Protein AF-A0A821R7D9-F1 (afdb_monomer_lite)

Foldseek 3Di:
DDDDDDDDDDDDDDDDDDDDDDDPDDDPPPPPPPVPVDPQDLVLPDLCQQVFWAPRVLVSCCVQLRNLLSVLCVVVVVTGLVSLLPDPDSCPCVQDPDPVCPVSLVVAWDQDPVRDTHGDVSSVVRSVSVNVSSVVSVVD

pLDDT: mean 79.07, std 24.22, range [32.72, 98.19]

Secondary structure (DSSP, 8-state):
-----------------------------------------GGGS-TTGGG--THHHHHHHHHHT-HHHHHHHHHTT--SHHHHHT-S-TTGGGGS--GGGHHHHHHHEEE-TTS-EEE-HHHHHHHHHHHHHHHHHH--

Radius of gyration: 28.06 Å; chains: 1; bounding box: 86×24×51 Å

Sequence (140 aa):
RGEYIQSFPSLISITRNSFTSASPLLSPQLDIMTTFKRHTNTSLLPDDIFSYTDTQFYDIVKRIVGESAAELLEIQSIRSPDSLLQIPDVFAILNIKCAALNSLKEKICLKSDDDLYIVKPGIKSLMNYFCELIIKKQDE

Structure (mmCIF, N/CA/C/O backbone):
data_AF-A0A821R7D9-F1
#
_entry.id   AF-A0A821R7D9-F1
#
loop_
_atom_site.group_PDB
_atom_site.id
_atom_site.type_symbol
_atom_site.label_atom_id
_atom_site.label_alt_id
_atom_site.label_comp_id
_atom_site.label_asym_id
_atom_site.label_entity_id
_atom_site.label_seq_id
_atom_site.pdbx_PDB_ins_code
_atom_site.Cartn_x
_atom_site.Cartn_y
_atom_site.Cartn_z
_atom_site.occupancy
_atom_site.B_iso_or_equiv
_atom_site.auth_seq_id
_atom_site.auth_comp_id
_atom_site.auth_asym_id
_atom_site.auth_atom_id
_atom_site.pdbx_PDB_model_num
ATOM 1 N N . ARG A 1 1 ? -64.116 -9.881 27.083 1.00 36.53 1 ARG A N 1
ATOM 2 C CA . ARG A 1 1 ? -65.336 -10.677 26.792 1.00 36.53 1 ARG A CA 1
ATOM 3 C C . ARG A 1 1 ? -66.221 -9.831 25.871 1.00 36.53 1 ARG A C 1
ATOM 5 O O . ARG A 1 1 ? -66.517 -8.722 26.291 1.00 36.53 1 ARG A O 1
ATOM 12 N N . GLY A 1 2 ? -66.570 -10.355 24.681 1.00 36.66 2 GLY A N 1
ATOM 13 C CA . GLY A 1 2 ? -67.371 -9.741 23.589 1.00 36.66 2 GLY A CA 1
ATOM 14 C C . GLY A 1 2 ? -66.510 -8.892 22.640 1.00 36.66 2 GLY A C 1
ATOM 15 O O . GLY A 1 2 ? -65.981 -7.895 23.110 1.00 36.66 2 GLY A O 1
ATOM 16 N N . GLU A 1 3 ? -66.109 -9.283 21.415 1.00 36.84 3 GLU A N 1
ATOM 17 C CA . GLU A 1 3 ? -66.842 -9.682 20.176 1.00 36.84 3 GLU A CA 1
ATOM 18 C C . GLU A 1 3 ? -67.806 -8.568 19.671 1.00 36.84 3 GLU A C 1
ATOM 20 O O . GLU A 1 3 ? -68.483 -7.979 20.500 1.00 36.84 3 GLU A O 1
ATOM 25 N N . TYR A 1 4 ? -67.940 -8.139 18.401 1.00 37.34 4 TYR A N 1
ATOM 26 C CA . TYR A 1 4 ? -67.905 -8.794 17.080 1.00 37.34 4 TYR A CA 1
ATOM 27 C C . TYR A 1 4 ? -67.676 -7.759 15.932 1.00 37.34 4 TYR A C 1
ATOM 29 O O . TYR A 1 4 ? -68.284 -6.694 15.918 1.00 37.34 4 TYR A O 1
ATOM 37 N N . ILE A 1 5 ? -66.800 -8.123 14.986 1.00 36.69 5 ILE A N 1
ATOM 38 C CA . ILE A 1 5 ? -66.833 -8.050 13.500 1.00 36.69 5 ILE A CA 1
ATOM 39 C C . ILE A 1 5 ? -67.781 -7.041 12.800 1.00 36.69 5 ILE A C 1
ATOM 41 O O . ILE A 1 5 ? -68.999 -7.142 12.906 1.00 36.69 5 ILE A O 1
ATOM 45 N N . GLN A 1 6 ? -67.220 -6.202 11.913 1.00 37.53 6 GLN A N 1
ATOM 46 C CA . GLN A 1 6 ? -67.936 -5.606 10.771 1.00 37.53 6 GLN A CA 1
ATOM 47 C C . GLN A 1 6 ? -67.602 -6.365 9.475 1.00 37.53 6 GLN A C 1
ATOM 49 O O . GLN A 1 6 ? -66.433 -6.513 9.117 1.00 37.53 6 GLN A O 1
ATOM 54 N N . SER A 1 7 ? -68.639 -6.838 8.779 1.00 33.50 7 SER A N 1
ATOM 55 C CA . SE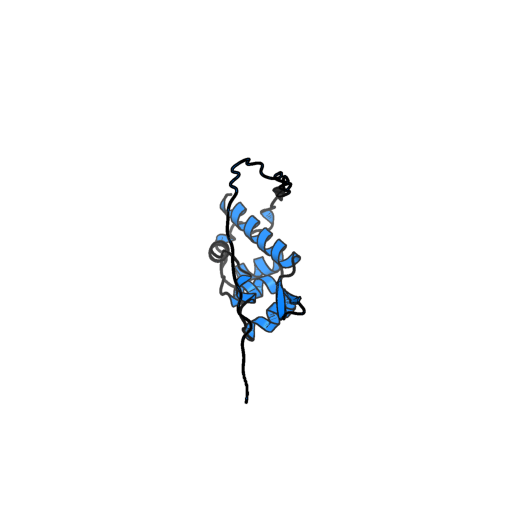R A 1 7 ? -68.581 -7.482 7.463 1.00 33.50 7 SER A CA 1
ATOM 56 C C . SER A 1 7 ? -69.099 -6.553 6.357 1.00 33.50 7 SER A C 1
ATOM 58 O O . SER A 1 7 ? -70.071 -5.826 6.558 1.00 33.50 7 SER A O 1
ATOM 60 N N . PHE A 1 8 ? -68.481 -6.648 5.177 1.00 38.94 8 PHE A N 1
ATOM 61 C CA . PHE A 1 8 ? -68.903 -6.064 3.893 1.00 38.94 8 PHE A CA 1
ATOM 62 C C . PHE A 1 8 ? -70.304 -6.533 3.435 1.00 38.94 8 PHE A C 1
ATOM 64 O O . PHE A 1 8 ? -70.806 -7.543 3.932 1.00 38.94 8 PHE A O 1
ATOM 71 N N . PRO A 1 9 ? -70.896 -5.874 2.414 1.00 43.97 9 PRO A N 1
ATOM 72 C CA . PRO A 1 9 ? -70.908 -6.550 1.111 1.00 43.97 9 PRO A CA 1
ATOM 73 C C . PRO A 1 9 ? -70.600 -5.676 -0.129 1.00 43.97 9 PRO A C 1
ATOM 75 O O . PRO A 1 9 ? -70.628 -4.452 -0.122 1.00 43.97 9 PRO A O 1
ATOM 78 N N . SER A 1 10 ? -70.268 -6.427 -1.178 1.00 38.66 10 SER A N 1
ATOM 79 C CA . SER A 1 10 ? -69.728 -6.211 -2.533 1.00 38.66 10 SER A CA 1
ATOM 80 C C . SER A 1 10 ? -70.632 -5.572 -3.605 1.00 38.66 10 SER A C 1
ATOM 82 O O . SER A 1 10 ? -71.846 -5.594 -3.445 1.00 38.66 10 SER A O 1
ATOM 84 N N . LEU A 1 11 ? -70.017 -5.147 -4.735 1.00 32.84 11 LEU A N 1
ATOM 85 C CA . LEU A 1 11 ? -70.313 -5.442 -6.175 1.00 32.84 11 LEU A CA 1
ATOM 86 C C . LEU A 1 11 ? -69.397 -4.532 -7.061 1.00 32.84 11 LEU A C 1
ATOM 88 O O . LEU A 1 11 ? -69.466 -3.318 -6.929 1.00 32.84 11 LEU A O 1
ATOM 92 N N . ILE A 1 12 ? -68.336 -4.989 -7.762 1.00 35.09 12 ILE A N 1
ATOM 93 C CA . ILE A 1 12 ? -68.255 -5.645 -9.104 1.00 35.09 12 ILE A CA 1
ATOM 94 C C . ILE A 1 12 ? -69.066 -4.845 -10.165 1.00 35.09 12 ILE A C 1
ATOM 96 O O . ILE A 1 12 ? -70.264 -4.703 -9.980 1.00 35.09 12 ILE A O 1
ATOM 100 N N . SER A 1 13 ? -68.563 -4.271 -11.278 1.00 32.72 13 SER A N 1
ATOM 101 C CA . SER A 1 13 ? -67.580 -4.741 -12.273 1.00 32.72 13 SER A CA 1
ATOM 102 C C . SER A 1 13 ? -67.147 -3.643 -13.284 1.00 32.72 13 SER A C 1
ATOM 104 O O . SER A 1 13 ? -67.962 -2.821 -13.681 1.00 32.72 13 SER A O 1
ATOM 106 N N . ILE A 1 14 ? -65.903 -3.769 -13.777 1.00 34.78 14 ILE A N 1
ATOM 107 C CA . ILE A 1 14 ? -65.404 -3.619 -15.171 1.00 34.78 14 ILE A CA 1
ATOM 108 C C . ILE A 1 14 ? -65.604 -2.290 -15.937 1.00 34.78 14 ILE A C 1
ATOM 110 O O . ILE A 1 14 ? -66.681 -2.016 -16.446 1.00 34.78 14 ILE A O 1
ATOM 114 N N . THR A 1 15 ? -64.475 -1.655 -16.289 1.00 33.84 15 THR A N 1
ATOM 115 C CA . THR A 1 15 ? -64.146 -1.353 -17.703 1.00 33.84 15 THR A CA 1
ATOM 116 C C . THR A 1 15 ? -62.637 -1.384 -17.937 1.00 33.84 15 THR A C 1
ATOM 118 O O . THR A 1 15 ? -61.864 -0.728 -17.244 1.00 33.84 15 THR A O 1
ATOM 121 N N . ARG A 1 16 ? -62.241 -2.179 -18.938 1.00 35.19 16 ARG A N 1
ATOM 122 C CA . ARG A 1 16 ? -60.928 -2.182 -19.591 1.00 35.19 16 ARG A CA 1
ATOM 123 C C . ARG A 1 16 ? -60.628 -0.791 -20.155 1.00 35.19 16 ARG A C 1
ATOM 125 O O . ARG A 1 16 ? -61.503 -0.217 -20.790 1.00 35.19 16 ARG A O 1
ATOM 132 N N . ASN A 1 17 ? -59.378 -0.346 -20.068 1.00 33.50 17 ASN A N 1
ATOM 133 C CA . ASN A 1 17 ? -58.730 0.221 -21.246 1.00 33.50 17 ASN A CA 1
ATOM 134 C C . ASN A 1 17 ? -57.217 0.026 -21.196 1.00 33.50 17 ASN A C 1
ATOM 136 O O . ASN A 1 17 ? -56.552 0.224 -20.183 1.00 33.50 17 ASN A O 1
ATOM 140 N N . SER A 1 18 ? -56.727 -0.448 -22.327 1.00 37.56 18 SER A N 1
ATOM 141 C CA . SER A 1 18 ? -55.380 -0.905 -22.609 1.00 37.56 18 SER A CA 1
ATOM 142 C C . SER A 1 18 ? -54.605 0.193 -23.338 1.00 37.56 18 SER A C 1
ATOM 144 O O . SER A 1 18 ? -55.183 0.868 -24.180 1.00 37.56 18 SER A O 1
ATOM 146 N N . PHE A 1 19 ? -53.291 0.232 -23.092 1.00 35.25 19 PHE A N 1
ATOM 147 C CA . PHE A 1 19 ? -52.227 0.783 -23.943 1.00 35.25 19 PHE A CA 1
ATOM 148 C C . PHE A 1 19 ? -52.230 2.291 -24.251 1.00 35.25 19 PHE A C 1
ATOM 150 O O . PHE A 1 19 ? -52.958 2.751 -25.115 1.00 35.25 19 PHE A O 1
ATOM 157 N N . THR A 1 20 ? -51.228 2.993 -23.712 1.00 33.97 20 THR A N 1
ATOM 158 C CA . THR A 1 20 ? -50.127 3.526 -24.539 1.00 33.97 20 THR A CA 1
ATOM 159 C C . THR A 1 20 ? -48.868 3.695 -23.693 1.00 33.97 20 THR A C 1
ATOM 161 O O . THR A 1 20 ? -48.873 4.354 -22.657 1.00 33.97 20 THR A O 1
ATOM 164 N N . SER A 1 21 ? -47.795 3.064 -24.164 1.00 44.16 21 SER A N 1
ATOM 165 C CA . SER A 1 21 ? -46.420 3.205 -23.698 1.00 44.16 21 SER A CA 1
ATOM 166 C C . SER A 1 21 ? -45.926 4.629 -23.966 1.00 44.16 21 SER A C 1
ATOM 168 O O . SER A 1 21 ? -45.945 5.064 -25.117 1.00 44.16 21 SER A O 1
ATOM 170 N N . ALA A 1 22 ? -45.425 5.311 -22.942 1.00 36.41 22 ALA A N 1
ATOM 171 C CA . ALA A 1 22 ? -44.509 6.432 -23.105 1.00 36.41 22 ALA A CA 1
ATOM 172 C C . ALA A 1 22 ? -43.631 6.525 -21.852 1.00 36.41 22 ALA A C 1
ATOM 174 O O . ALA A 1 22 ? -44.055 7.004 -20.802 1.00 36.41 22 ALA A O 1
ATOM 175 N N . SER A 1 23 ? -42.418 5.989 -21.961 1.00 41.41 23 SER A N 1
ATOM 176 C CA . SER A 1 23 ? -41.362 6.098 -20.958 1.00 41.41 23 SER A CA 1
ATOM 177 C C . SER A 1 23 ? -41.000 7.571 -20.716 1.00 41.41 23 SER A C 1
ATOM 179 O O . SER A 1 23 ? -40.790 8.299 -21.689 1.00 41.41 23 SER A O 1
ATOM 181 N N . PRO A 1 24 ? -40.868 8.032 -19.462 1.00 39.06 24 PRO A N 1
ATOM 182 C CA . PRO A 1 24 ? -40.328 9.352 -19.187 1.00 39.06 24 PRO A CA 1
ATOM 183 C C . PRO A 1 24 ? -38.797 9.324 -19.291 1.00 39.06 24 PRO A C 1
ATOM 185 O O . PRO A 1 24 ? -38.115 8.650 -18.526 1.00 39.06 24 PRO A O 1
ATOM 188 N N . LEU A 1 25 ? -38.308 10.040 -20.307 1.00 33.66 25 LEU A N 1
ATOM 189 C CA . LEU A 1 25 ? -37.041 10.776 -20.400 1.00 33.66 25 LEU A CA 1
ATOM 190 C C . LEU A 1 25 ? -35.880 10.264 -19.528 1.00 33.66 25 LEU A C 1
ATOM 192 O O . LEU A 1 25 ? -35.749 10.603 -18.353 1.00 33.66 25 LEU A O 1
ATOM 196 N N . LEU A 1 26 ? -34.979 9.529 -20.183 1.00 35.88 26 LEU A N 1
ATOM 197 C CA . LEU A 1 26 ? -33.598 9.335 -19.756 1.00 35.88 26 LEU A CA 1
ATOM 198 C C . LEU A 1 26 ? -32.936 10.713 -19.579 1.00 35.88 26 LEU A C 1
ATOM 200 O O . LEU A 1 26 ? -32.690 11.422 -20.556 1.00 35.88 26 L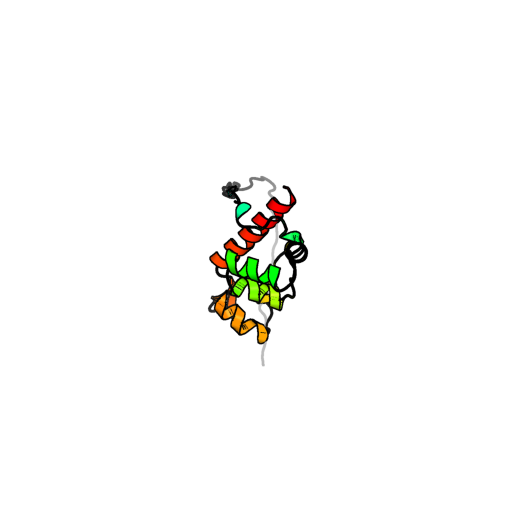EU A O 1
ATOM 204 N N . SER A 1 27 ? -32.616 11.082 -18.344 1.00 48.66 27 SER A N 1
ATOM 205 C CA . SER A 1 27 ? -31.579 12.079 -18.092 1.00 48.66 27 SER A CA 1
ATOM 206 C C . SER A 1 27 ? -30.259 11.522 -18.634 1.00 48.66 27 SER A C 1
ATOM 208 O O . SER A 1 27 ? -29.893 10.409 -18.245 1.00 48.66 27 SER A O 1
ATOM 210 N N . PRO A 1 28 ? -29.503 12.241 -19.480 1.00 42.97 28 PRO A N 1
ATOM 211 C CA . PRO A 1 28 ? -28.115 11.886 -19.694 1.00 42.97 28 PRO A CA 1
ATOM 212 C C . PRO A 1 28 ? -27.388 12.201 -18.385 1.00 42.97 28 PRO A C 1
ATOM 214 O O . PRO A 1 28 ? -27.157 13.367 -18.059 1.00 42.97 28 PRO A O 1
ATOM 217 N N . GLN A 1 29 ? -27.079 11.171 -17.592 1.00 49.00 29 GLN A N 1
ATOM 218 C CA . GLN A 1 29 ? -26.014 11.312 -16.611 1.00 49.00 29 GLN A CA 1
ATOM 219 C C . GLN A 1 29 ? -24.764 11.619 -17.421 1.00 49.00 29 GLN A C 1
ATOM 221 O O . GLN A 1 29 ? -24.307 10.813 -18.227 1.00 49.00 29 GLN A O 1
ATOM 226 N N . LEU A 1 30 ? -24.311 12.858 -17.297 1.00 40.25 30 LEU A N 1
ATOM 227 C CA . LEU A 1 30 ? -23.063 13.315 -17.857 1.00 40.25 30 LEU A CA 1
ATOM 228 C C . LEU A 1 30 ? -21.977 12.435 -17.227 1.00 40.25 30 LEU A C 1
ATOM 230 O O . LEU A 1 30 ? -21.651 12.608 -16.054 1.00 40.25 30 LEU A O 1
ATOM 234 N N . ASP A 1 31 ? -21.486 11.455 -17.985 1.00 46.22 31 ASP A N 1
ATOM 235 C CA . ASP A 1 31 ? -20.314 10.647 -17.657 1.00 46.22 31 ASP A CA 1
ATOM 236 C C . ASP A 1 31 ? -19.095 11.574 -17.625 1.00 46.22 31 ASP A C 1
ATOM 238 O O . ASP A 1 31 ? -18.302 11.665 -18.559 1.00 46.22 31 ASP A O 1
ATOM 242 N N . ILE A 1 32 ? -18.933 12.295 -16.517 1.00 47.56 32 ILE A N 1
ATOM 243 C CA . ILE A 1 32 ? -17.689 12.981 -16.174 1.00 47.56 32 ILE A CA 1
ATOM 244 C C . ILE A 1 32 ? -16.743 11.953 -15.528 1.00 47.56 32 ILE A C 1
ATOM 246 O O . ILE A 1 32 ? -16.129 12.203 -14.497 1.00 47.56 32 ILE A O 1
ATOM 250 N N . MET A 1 33 ? -16.604 10.768 -16.129 1.00 40.66 33 MET A N 1
ATOM 251 C CA . MET A 1 33 ? -15.401 9.951 -15.971 1.00 40.66 33 MET A CA 1
ATOM 252 C C . MET A 1 33 ? -14.387 10.429 -17.008 1.00 40.66 33 MET A C 1
ATOM 254 O O . MET A 1 33 ? -13.946 9.694 -17.888 1.00 40.66 33 MET A O 1
ATOM 258 N N . THR A 1 34 ? -14.019 11.709 -16.920 1.00 44.00 34 THR A N 1
ATOM 259 C CA . THR A 1 34 ? -12.869 12.240 -17.641 1.00 44.00 34 THR A CA 1
ATOM 260 C C . THR A 1 34 ? -11.668 11.440 -17.166 1.00 44.00 34 THR A C 1
ATOM 262 O O . THR A 1 34 ? -11.213 11.580 -16.030 1.00 44.00 34 THR A O 1
ATOM 265 N N . THR A 1 35 ? -11.183 10.550 -18.024 1.00 49.78 35 THR A N 1
ATOM 266 C CA . THR A 1 35 ? -9.958 9.792 -17.816 1.00 49.78 35 THR A CA 1
ATOM 267 C C . THR A 1 35 ? -8.814 10.800 -17.819 1.00 49.78 35 THR A C 1
ATOM 269 O O . THR A 1 35 ? -8.221 11.102 -18.853 1.00 49.78 35 THR A O 1
ATOM 272 N N . PHE A 1 36 ? -8.553 11.412 -16.664 1.00 54.09 36 PHE A N 1
ATOM 273 C CA . PHE A 1 36 ? -7.409 12.285 -16.475 1.00 54.09 36 PHE A CA 1
ATOM 274 C C . PHE A 1 36 ? -6.174 11.394 -16.574 1.00 54.09 36 PHE A C 1
ATOM 276 O O . PHE A 1 36 ? -5.779 10.744 -15.606 1.00 54.09 36 PHE A O 1
ATOM 283 N N . LYS A 1 37 ? -5.610 11.300 -17.781 1.00 54.41 37 LYS A N 1
ATOM 284 C CA . LYS A 1 37 ? -4.385 10.554 -18.052 1.00 54.41 37 LYS A CA 1
ATOM 285 C C . LYS A 1 37 ? -3.250 11.282 -17.336 1.00 54.41 37 LYS A C 1
ATOM 287 O O . LYS A 1 37 ? -2.650 12.212 -17.877 1.00 54.41 37 LYS A O 1
ATOM 292 N N . ARG A 1 38 ? -3.012 10.920 -16.072 1.00 63.62 38 ARG A N 1
ATOM 293 C CA . ARG A 1 38 ? -1.885 11.446 -15.302 1.00 63.62 38 ARG A CA 1
ATOM 294 C C . ARG A 1 38 ? -0.612 11.083 -16.054 1.00 63.62 38 ARG A C 1
ATOM 296 O O . ARG A 1 38 ? -0.425 9.936 -16.456 1.00 63.62 38 ARG A O 1
ATOM 303 N N . HIS A 1 39 ? 0.262 12.062 -16.248 1.00 68.31 39 HIS A N 1
ATOM 304 C CA . HIS A 1 39 ? 1.617 11.780 -16.693 1.00 68.31 39 HIS A CA 1
ATOM 305 C C . HIS A 1 39 ? 2.347 11.141 -15.513 1.00 68.31 39 HIS A C 1
ATOM 307 O O . HIS A 1 39 ? 2.754 11.820 -14.575 1.00 68.31 39 HIS A O 1
ATOM 313 N N . THR A 1 40 ? 2.434 9.818 -15.526 1.00 79.75 40 THR A N 1
ATOM 314 C CA . THR A 1 40 ? 3.168 9.032 -14.537 1.00 79.75 40 THR A CA 1
ATOM 315 C C . THR A 1 40 ? 4.661 9.155 -14.814 1.00 79.75 40 THR A C 1
ATOM 317 O O . THR A 1 40 ? 5.130 8.782 -15.893 1.00 79.75 40 THR A O 1
ATOM 320 N N . ASN A 1 41 ? 5.406 9.715 -13.862 1.00 83.06 41 ASN A N 1
ATOM 321 C CA . ASN A 1 41 ? 6.858 9.809 -13.953 1.00 83.06 41 ASN A CA 1
ATOM 322 C C . ASN A 1 41 ? 7.499 8.580 -13.293 1.00 83.06 41 ASN A C 1
ATOM 324 O O . ASN A 1 41 ? 7.618 8.516 -12.068 1.00 83.06 41 ASN A O 1
ATOM 328 N N . THR A 1 42 ? 7.911 7.615 -14.115 1.00 88.06 42 THR A N 1
ATOM 329 C CA . THR A 1 42 ? 8.540 6.359 -13.682 1.00 88.06 42 THR A CA 1
ATOM 330 C C . THR A 1 42 ? 9.947 6.553 -13.121 1.00 88.06 42 THR A C 1
ATOM 332 O O . THR A 1 42 ? 10.440 5.655 -12.447 1.00 88.06 42 THR A O 1
ATOM 335 N N . SER A 1 43 ? 10.559 7.740 -13.258 1.00 88.56 43 SER A N 1
ATOM 336 C CA . SER A 1 43 ? 11.882 8.043 -12.686 1.00 88.56 43 SER A CA 1
ATOM 337 C C . SER A 1 43 ? 11.919 8.027 -11.152 1.00 88.56 43 SER A C 1
ATOM 339 O O . SER A 1 43 ? 12.989 8.118 -10.556 1.00 88.56 43 SER A O 1
ATOM 341 N N . LEU A 1 44 ? 10.755 7.990 -10.494 1.00 88.56 44 LEU A N 1
ATOM 342 C CA . LEU A 1 44 ? 10.645 7.849 -9.039 1.00 88.56 44 LEU A CA 1
ATOM 343 C C . LEU A 1 44 ? 10.890 6.407 -8.568 1.00 88.56 44 LEU A C 1
ATOM 345 O O . LEU A 1 44 ? 11.177 6.193 -7.383 1.00 88.56 44 LEU A O 1
ATOM 349 N N . LEU A 1 45 ? 10.760 5.435 -9.477 1.00 92.50 45 LEU A N 1
ATOM 350 C CA . LEU A 1 45 ? 11.021 4.025 -9.226 1.00 92.50 45 LEU A CA 1
ATOM 351 C C . LEU A 1 45 ? 12.433 3.655 -9.710 1.00 92.50 45 LEU A C 1
ATOM 353 O O . LEU A 1 45 ? 12.824 4.068 -10.801 1.00 92.50 45 LEU A O 1
ATOM 357 N N . PRO A 1 46 ? 13.194 2.875 -8.924 1.00 93.44 46 PRO A N 1
ATO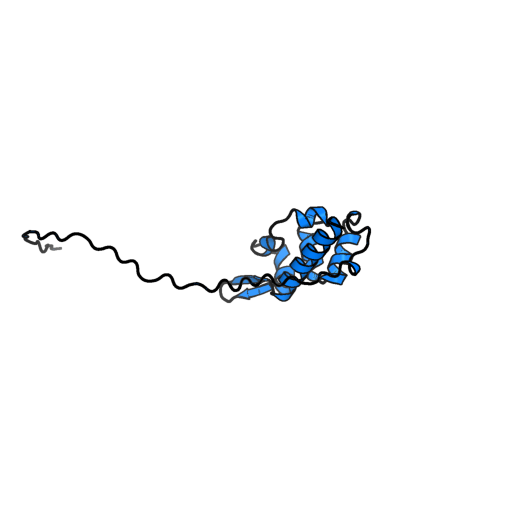M 358 C CA . PRO A 1 46 ? 14.413 2.226 -9.397 1.00 93.44 46 PRO A CA 1
ATOM 359 C C . PRO A 1 46 ? 14.141 1.308 -10.594 1.00 93.44 46 PRO A C 1
ATOM 361 O O . PRO A 1 46 ? 13.044 0.763 -10.728 1.00 93.44 46 PRO A O 1
ATOM 364 N N . ASP A 1 47 ? 15.151 1.100 -11.436 1.00 92.56 47 ASP A N 1
ATOM 365 C CA . ASP A 1 47 ? 15.043 0.206 -12.597 1.00 92.56 47 ASP A CA 1
ATOM 366 C C . ASP A 1 47 ? 14.877 -1.264 -12.193 1.00 92.56 47 ASP A C 1
ATOM 368 O O . ASP A 1 47 ? 14.220 -2.034 -12.884 1.00 92.56 47 ASP A O 1
ATOM 372 N N . ASP A 1 48 ? 15.410 -1.643 -11.034 1.00 93.69 48 ASP A N 1
ATOM 373 C CA . ASP A 1 48 ? 15.361 -2.989 -10.475 1.00 93.69 48 ASP A CA 1
ATOM 374 C C . ASP A 1 48 ? 14.219 -3.186 -9.463 1.00 93.69 48 ASP A C 1
ATOM 376 O O . ASP A 1 48 ? 14.246 -4.145 -8.693 1.00 93.69 48 ASP A O 1
ATOM 380 N N . ILE A 1 49 ? 13.192 -2.325 -9.463 1.00 95.31 49 ILE A N 1
ATOM 381 C CA . ILE A 1 49 ? 12.095 -2.351 -8.476 1.00 95.31 49 ILE A CA 1
ATOM 382 C C . ILE A 1 49 ? 11.414 -3.723 -8.342 1.00 95.31 49 ILE A C 1
ATOM 384 O O . ILE A 1 49 ? 11.049 -4.114 -7.238 1.00 95.31 49 ILE A O 1
ATOM 388 N N . PHE A 1 50 ? 11.287 -4.490 -9.428 1.00 95.94 50 PHE A N 1
ATOM 389 C CA . PHE A 1 50 ? 10.683 -5.833 -9.411 1.00 95.94 50 PHE A CA 1
ATOM 390 C C . PHE A 1 50 ? 11.540 -6.889 -8.699 1.00 95.94 50 PHE A C 1
ATOM 392 O O . PHE A 1 50 ? 11.049 -7.966 -8.380 1.00 95.94 50 PHE A O 1
ATOM 399 N N . SER A 1 51 ? 12.808 -6.586 -8.409 1.00 96.31 51 SER A N 1
ATOM 400 C CA . SER A 1 51 ? 13.657 -7.426 -7.560 1.00 96.31 51 SER A CA 1
ATOM 401 C C . SER A 1 51 ? 13.490 -7.134 -6.065 1.00 96.31 51 SER A C 1
ATOM 403 O O . SER A 1 51 ? 13.988 -7.898 -5.240 1.00 96.31 51 SER A O 1
ATOM 405 N N . TYR A 1 52 ? 12.797 -6.046 -5.700 1.00 96.94 52 TYR A N 1
ATOM 406 C CA . TYR A 1 52 ? 12.696 -5.622 -4.307 1.00 96.94 52 TYR A CA 1
ATOM 407 C C . TYR A 1 52 ? 11.689 -6.484 -3.560 1.00 96.94 52 TYR A C 1
ATOM 409 O O . TYR A 1 52 ? 10.536 -6.642 -3.973 1.00 96.94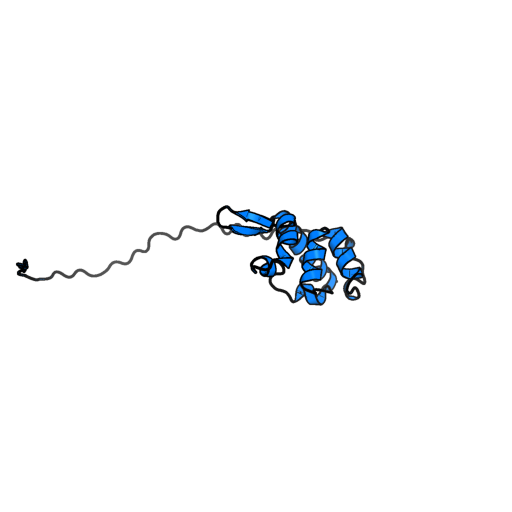 52 TYR A O 1
ATOM 417 N N . THR A 1 53 ? 12.118 -6.969 -2.399 1.00 96.12 53 THR A N 1
ATOM 418 C CA . THR A 1 53 ? 11.272 -7.716 -1.473 1.00 96.12 53 THR A CA 1
ATOM 419 C C . THR A 1 53 ? 11.396 -7.180 -0.052 1.00 96.12 53 THR A C 1
ATOM 421 O O . THR A 1 53 ? 12.408 -6.580 0.327 1.00 96.12 53 THR A O 1
ATOM 424 N N . ASP A 1 54 ? 10.347 -7.403 0.738 1.00 96.94 54 ASP A N 1
ATOM 425 C CA . ASP A 1 54 ? 10.278 -7.079 2.163 1.00 96.94 54 ASP A CA 1
ATOM 426 C C . ASP A 1 54 ? 10.722 -5.630 2.433 1.00 96.94 54 ASP A C 1
ATOM 428 O O . ASP A 1 54 ? 10.131 -4.685 1.910 1.00 96.94 54 ASP A O 1
ATOM 432 N N . THR A 1 55 ? 11.782 -5.439 3.221 1.00 97.00 55 THR A N 1
ATOM 433 C CA . THR A 1 55 ? 12.280 -4.129 3.653 1.00 97.00 55 THR A CA 1
ATOM 434 C C . THR A 1 55 ? 12.548 -3.176 2.491 1.00 97.00 55 THR A C 1
ATOM 436 O O . THR A 1 55 ? 12.145 -2.019 2.560 1.00 97.00 55 THR A O 1
ATOM 439 N N . GLN A 1 56 ? 13.167 -3.647 1.404 1.00 97.12 56 GLN A N 1
ATOM 440 C CA . GLN A 1 56 ? 13.486 -2.789 0.255 1.00 97.12 56 GLN A CA 1
ATOM 441 C C . GLN A 1 56 ? 12.216 -2.261 -0.415 1.00 97.12 56 GLN A C 1
ATOM 443 O O . GLN A 1 56 ? 12.120 -1.081 -0.762 1.00 97.12 56 GLN A O 1
ATOM 448 N N . PHE A 1 57 ? 11.218 -3.135 -0.555 1.00 97.94 57 PHE A N 1
ATOM 449 C CA . PHE A 1 57 ? 9.924 -2.771 -1.108 1.00 97.94 57 PHE A CA 1
ATOM 450 C C . PHE A 1 57 ? 9.191 -1.791 -0.184 1.00 97.94 57 PHE A C 1
ATOM 452 O O . PHE A 1 57 ? 8.739 -0.736 -0.634 1.00 97.94 57 PHE A O 1
ATOM 459 N N . TYR A 1 58 ? 9.144 -2.077 1.120 1.00 98.19 58 TYR A N 1
ATOM 460 C CA . TYR A 1 58 ? 8.513 -1.187 2.092 1.00 98.19 58 TYR A CA 1
ATOM 461 C C . TYR A 1 58 ? 9.176 0.187 2.138 1.00 98.19 58 TYR A C 1
ATOM 463 O O . TYR A 1 58 ? 8.471 1.187 2.218 1.00 98.19 58 TYR A O 1
ATOM 471 N N . ASP A 1 59 ? 10.499 0.280 2.039 1.00 97.75 59 ASP A N 1
ATOM 472 C CA . ASP A 1 59 ? 11.202 1.563 2.088 1.00 97.75 59 ASP A CA 1
ATOM 473 C C . ASP A 1 59 ? 10.904 2.443 0.865 1.00 97.75 59 ASP A C 1
ATOM 475 O O . ASP A 1 59 ? 10.726 3.659 1.000 1.00 97.75 59 ASP A O 1
ATOM 479 N N . ILE A 1 60 ? 10.736 1.843 -0.318 1.00 97.00 60 ILE A N 1
ATOM 480 C CA . ILE A 1 60 ? 10.234 2.554 -1.502 1.00 97.00 60 ILE A CA 1
ATOM 481 C C . ILE A 1 60 ? 8.810 3.071 -1.265 1.00 97.00 60 ILE A C 1
ATOM 483 O O . ILE A 1 60 ? 8.522 4.239 -1.547 1.00 97.00 60 ILE A O 1
ATOM 487 N N . VAL A 1 61 ? 7.926 2.235 -0.716 1.00 97.56 61 VAL A N 1
ATOM 488 C CA . VAL A 1 61 ? 6.537 2.618 -0.416 1.00 97.56 61 VAL A CA 1
ATOM 489 C C . VAL A 1 61 ? 6.503 3.760 0.601 1.00 97.56 61 VAL A C 1
ATOM 491 O O . VAL A 1 61 ? 5.795 4.745 0.385 1.00 97.56 61 VAL A O 1
ATOM 494 N N . LYS A 1 62 ? 7.315 3.696 1.666 1.00 97.81 62 LYS A N 1
ATOM 495 C CA . LYS A 1 62 ? 7.450 4.774 2.663 1.00 97.81 62 LYS A CA 1
ATOM 496 C C . LYS A 1 62 ? 7.863 6.086 2.010 1.00 97.81 62 LYS A C 1
ATOM 498 O O . LYS A 1 62 ? 7.295 7.126 2.327 1.00 97.81 62 LYS A O 1
ATOM 503 N N . ARG A 1 63 ? 8.829 6.040 1.088 1.00 96.44 63 ARG A N 1
ATOM 504 C CA . ARG A 1 63 ? 9.347 7.226 0.396 1.00 96.44 63 ARG A CA 1
ATOM 505 C C . ARG A 1 63 ? 8.305 7.889 -0.506 1.00 96.44 63 ARG A C 1
ATOM 507 O O . ARG A 1 63 ? 8.292 9.111 -0.604 1.00 96.44 63 ARG A O 1
ATOM 514 N N . ILE A 1 64 ? 7.479 7.099 -1.194 1.00 94.88 64 ILE A N 1
ATOM 515 C CA . ILE A 1 64 ? 6.563 7.605 -2.231 1.00 94.88 64 ILE A CA 1
ATOM 516 C C . ILE A 1 64 ? 5.161 7.877 -1.679 1.00 94.88 64 ILE A C 1
ATOM 518 O O . ILE A 1 64 ? 4.563 8.905 -1.988 1.00 94.88 64 ILE A O 1
ATOM 522 N N . VAL A 1 65 ? 4.626 6.954 -0.881 1.00 96.12 65 VAL A N 1
ATOM 523 C CA . VAL A 1 65 ? 3.237 6.978 -0.395 1.00 96.12 65 VAL A CA 1
ATOM 524 C C . VAL A 1 65 ? 3.169 7.428 1.065 1.00 96.12 65 VAL A C 1
ATOM 526 O O . VAL A 1 65 ? 2.219 8.103 1.460 1.00 96.12 65 VAL A O 1
ATOM 529 N N . GLY A 1 66 ? 4.181 7.078 1.860 1.00 96.38 66 GLY A N 1
ATOM 530 C CA . GLY A 1 66 ? 4.282 7.425 3.275 1.00 96.38 66 GLY A CA 1
ATOM 531 C C . GLY A 1 66 ? 4.301 6.210 4.200 1.00 96.38 66 GLY A C 1
ATOM 532 O O . GLY A 1 66 ? 3.992 5.083 3.813 1.00 96.38 66 GLY A O 1
ATOM 533 N N . GLU A 1 67 ? 4.655 6.455 5.459 1.00 96.94 67 GLU A N 1
ATOM 534 C CA . GLU A 1 67 ? 4.900 5.409 6.458 1.00 96.94 67 GLU A CA 1
ATOM 535 C C . GLU A 1 67 ? 3.680 4.521 6.718 1.00 96.94 67 GLU A C 1
ATOM 537 O O . GLU A 1 67 ? 3.777 3.297 6.662 1.00 96.94 67 GLU A O 1
ATOM 542 N N . SER A 1 68 ? 2.503 5.124 6.894 1.00 95.75 68 SER A N 1
ATOM 543 C CA . SER A 1 68 ? 1.275 4.377 7.178 1.00 95.75 68 SER A CA 1
ATOM 544 C C . SER A 1 68 ? 0.848 3.451 6.033 1.00 95.75 68 SER A C 1
ATOM 546 O O . SER A 1 68 ? 0.166 2.457 6.258 1.00 95.75 68 SER A O 1
ATOM 548 N N . ALA A 1 69 ? 1.220 3.775 4.792 1.00 96.31 69 ALA A N 1
ATOM 549 C CA . ALA A 1 69 ? 0.941 2.921 3.645 1.00 96.31 69 ALA A CA 1
ATOM 550 C C . ALA A 1 69 ? 1.859 1.696 3.622 1.00 96.31 69 ALA A C 1
ATOM 552 O O . ALA A 1 69 ? 1.394 0.600 3.334 1.00 96.31 69 ALA A O 1
ATOM 553 N N . ALA A 1 70 ? 3.134 1.861 3.974 1.00 97.62 70 ALA A N 1
ATOM 554 C CA . ALA A 1 70 ? 4.044 0.730 4.109 1.00 97.62 70 ALA A CA 1
ATOM 555 C C . ALA A 1 70 ? 3.628 -0.195 5.262 1.00 97.62 70 ALA A C 1
ATOM 557 O O . ALA A 1 70 ? 3.572 -1.404 5.068 1.00 97.62 70 ALA A O 1
ATOM 558 N N . GLU A 1 71 ? 3.233 0.367 6.409 1.00 96.44 71 GLU A N 1
ATOM 559 C CA . GLU A 1 71 ? 2.686 -0.394 7.544 1.00 96.44 71 GLU A CA 1
ATOM 560 C C . GLU A 1 71 ? 1.440 -1.207 7.137 1.00 96.44 71 GLU A C 1
ATOM 562 O O . GLU A 1 71 ? 1.303 -2.374 7.503 1.00 96.44 71 GLU A O 1
ATOM 567 N N . LEU A 1 72 ? 0.552 -0.629 6.314 1.00 96.50 72 LEU A N 1
ATOM 568 C CA . LEU A 1 72 ? -0.615 -1.329 5.765 1.00 96.50 72 LEU A CA 1
ATOM 569 C C . LEU A 1 72 ? -0.229 -2.541 4.901 1.00 96.50 72 LEU A C 1
ATOM 571 O O . LEU A 1 72 ? -0.902 -3.573 4.972 1.00 96.50 72 LEU A O 1
ATOM 575 N N . LEU A 1 73 ? 0.813 -2.416 4.075 1.00 97.44 73 LEU A N 1
ATOM 576 C CA . LEU A 1 73 ? 1.304 -3.519 3.244 1.00 97.44 73 LEU A CA 1
ATOM 577 C C . LEU A 1 73 ? 1.984 -4.596 4.093 1.00 97.44 73 LEU A C 1
ATOM 579 O O . LEU A 1 73 ? 1.742 -5.784 3.883 1.00 97.44 73 LEU A O 1
ATOM 583 N N . GLU A 1 74 ? 2.766 -4.188 5.091 1.00 96.50 74 GLU A N 1
ATOM 584 C CA . GLU A 1 74 ? 3.477 -5.091 5.994 1.00 96.50 74 GLU A CA 1
ATOM 585 C C . GLU A 1 74 ? 2.519 -5.956 6.822 1.00 96.50 74 GLU A C 1
ATOM 587 O O . GLU A 1 74 ? 2.665 -7.180 6.858 1.00 96.50 74 GLU A O 1
ATOM 592 N N . ILE A 1 75 ? 1.469 -5.358 7.397 1.00 94.69 75 ILE A N 1
ATOM 593 C CA . ILE A 1 75 ? 0.424 -6.089 8.136 1.00 94.69 75 ILE A CA 1
ATOM 594 C C . ILE A 1 75 ? -0.275 -7.127 7.249 1.00 94.69 75 ILE A C 1
ATOM 596 O O . ILE A 1 75 ? -0.634 -8.209 7.714 1.00 94.69 75 ILE A O 1
ATOM 600 N N . GLN A 1 76 ? -0.452 -6.818 5.965 1.00 94.94 76 GLN A N 1
ATOM 601 C CA . GLN A 1 76 ? -1.047 -7.728 4.985 1.00 94.94 76 GLN A CA 1
ATOM 602 C C . GLN A 1 76 ? -0.044 -8.728 4.396 1.00 94.94 76 GLN A C 1
ATOM 604 O O . GLN A 1 76 ? -0.431 -9.567 3.588 1.00 94.94 76 GLN A O 1
ATOM 609 N N . SER A 1 77 ? 1.232 -8.671 4.798 1.00 96.31 77 SER A N 1
ATOM 610 C CA . SER A 1 77 ? 2.321 -9.461 4.211 1.00 96.31 77 SER A CA 1
ATOM 611 C C . SER A 1 77 ? 2.449 -9.297 2.688 1.00 96.31 77 SER A C 1
ATOM 613 O O . SER A 1 77 ? 2.822 -10.239 1.990 1.00 96.31 77 SER A O 1
ATOM 615 N N . ILE A 1 78 ? 2.185 -8.093 2.177 1.00 97.81 78 ILE A N 1
ATOM 616 C CA . ILE A 1 78 ? 2.364 -7.722 0.767 1.00 97.81 78 ILE A CA 1
ATOM 617 C C . ILE A 1 78 ? 3.807 -7.263 0.587 1.00 97.81 78 ILE A C 1
ATOM 619 O O . ILE A 1 78 ? 4.146 -6.123 0.888 1.00 97.81 78 ILE A O 1
ATOM 623 N N . ARG A 1 79 ? 4.672 -8.173 0.142 1.00 97.56 79 ARG A N 1
ATOM 624 C CA . ARG A 1 79 ? 6.132 -8.032 0.273 1.00 97.56 79 ARG A CA 1
ATOM 625 C C . ARG A 1 79 ? 6.849 -7.636 -1.010 1.00 97.56 79 ARG A C 1
ATOM 627 O O . ARG A 1 79 ? 8.054 -7.430 -0.963 1.00 97.56 79 ARG A O 1
ATOM 634 N N . SER A 1 80 ? 6.156 -7.567 -2.140 1.00 97.94 80 SER A N 1
ATOM 635 C CA . SER A 1 80 ? 6.757 -7.251 -3.439 1.00 97.94 80 SER A CA 1
ATOM 636 C C . SER A 1 80 ? 5.790 -6.491 -4.351 1.00 97.94 80 SER A C 1
ATOM 638 O O . SER A 1 80 ? 4.569 -6.587 -4.151 1.00 97.94 80 SER A O 1
ATOM 640 N N . PRO A 1 81 ? 6.295 -5.801 -5.392 1.00 97.06 81 PRO A N 1
ATOM 641 C CA . PRO A 1 81 ? 5.452 -5.165 -6.401 1.00 97.06 81 PRO A CA 1
ATOM 642 C C . PRO A 1 81 ? 4.461 -6.141 -7.044 1.00 97.06 81 PRO A C 1
ATOM 644 O O . PRO A 1 81 ? 3.278 -5.825 -7.138 1.00 97.06 81 PRO A O 1
ATOM 647 N N . ASP A 1 82 ? 4.898 -7.354 -7.397 1.00 96.19 82 ASP A N 1
ATOM 648 C CA . ASP A 1 82 ? 4.023 -8.366 -8.004 1.00 96.19 82 ASP A CA 1
ATOM 649 C C . ASP A 1 82 ? 2.866 -8.758 -7.083 1.00 96.19 82 ASP A C 1
ATOM 651 O O . ASP A 1 82 ? 1.715 -8.824 -7.514 1.00 96.19 82 ASP A O 1
ATOM 655 N N . SER A 1 83 ? 3.152 -8.976 -5.794 1.00 97.12 83 SER A N 1
ATOM 656 C CA . SER A 1 83 ? 2.114 -9.313 -4.815 1.00 97.12 83 SER A CA 1
ATOM 657 C C . SER A 1 83 ? 1.114 -8.172 -4.621 1.00 97.12 83 SER A C 1
ATOM 659 O O . SER A 1 83 ? -0.080 -8.423 -4.476 1.00 97.12 83 SER A O 1
ATOM 661 N N . LEU A 1 84 ? 1.581 -6.920 -4.675 1.00 97.12 84 LEU A N 1
ATOM 662 C CA . LEU A 1 84 ? 0.724 -5.742 -4.589 1.00 97.12 84 LEU A CA 1
ATOM 663 C C . LEU A 1 84 ? -0.222 -5.652 -5.791 1.00 97.12 84 LEU A C 1
ATOM 665 O O . LEU A 1 84 ? -1.416 -5.429 -5.606 1.00 97.12 84 LEU A O 1
ATOM 669 N N . LEU A 1 85 ? 0.289 -5.856 -7.008 1.00 96.00 85 LEU A N 1
ATOM 670 C CA . LEU A 1 85 ? -0.513 -5.766 -8.233 1.00 96.00 85 LEU A CA 1
ATOM 671 C C . LEU A 1 85 ? -1.579 -6.865 -8.350 1.00 96.00 85 LEU A C 1
ATOM 673 O O . LEU A 1 85 ? -2.568 -6.688 -9.058 1.00 96.00 85 LEU A O 1
ATOM 677 N N . GLN A 1 86 ? -1.411 -7.983 -7.644 1.00 95.75 86 GLN A N 1
ATOM 678 C CA . GLN A 1 86 ? -2.403 -9.061 -7.596 1.00 95.75 86 GLN A CA 1
ATOM 679 C C . GLN A 1 86 ? -3.564 -8.781 -6.631 1.00 95.75 86 GLN A C 1
ATOM 681 O O . GLN A 1 86 ? -4.558 -9.510 -6.643 1.00 95.75 86 GLN A O 1
ATOM 686 N N . ILE A 1 87 ? -3.463 -7.746 -5.791 1.00 95.38 87 ILE A N 1
ATOM 687 C CA . ILE A 1 87 ? -4.467 -7.448 -4.770 1.00 95.38 87 ILE A CA 1
ATOM 688 C C . ILE A 1 87 ? -5.454 -6.401 -5.297 1.00 95.38 87 ILE A C 1
ATOM 690 O O . ILE A 1 87 ? -5.062 -5.267 -5.566 1.00 95.38 87 ILE A O 1
ATOM 694 N N . PRO A 1 88 ? -6.754 -6.739 -5.404 1.00 90.94 88 PRO A N 1
ATOM 695 C CA . PRO A 1 88 ? -7.741 -5.846 -6.007 1.00 90.94 88 PRO A CA 1
ATOM 696 C C . PRO A 1 88 ? -8.057 -4.625 -5.134 1.00 90.94 88 PRO A C 1
ATOM 698 O O . PRO A 1 88 ? -8.325 -3.546 -5.658 1.00 90.94 88 PRO A O 1
ATOM 701 N N . ASP A 1 89 ? -8.041 -4.785 -3.807 1.00 93.56 89 ASP A N 1
ATOM 702 C CA . ASP A 1 89 ? -8.252 -3.693 -2.858 1.00 93.56 89 ASP A CA 1
ATOM 703 C C . ASP A 1 89 ? -7.415 -3.892 -1.589 1.00 93.56 89 ASP A C 1
ATOM 705 O O . ASP A 1 89 ? -7.773 -4.645 -0.683 1.00 93.56 89 ASP A O 1
ATOM 709 N N . VAL A 1 90 ? -6.306 -3.159 -1.517 1.00 95.44 90 VAL A N 1
ATOM 710 C CA . VAL A 1 90 ? -5.367 -3.151 -0.383 1.00 95.44 90 VAL A CA 1
ATOM 711 C C . VAL A 1 90 ? -6.005 -2.585 0.892 1.00 95.44 90 VAL A C 1
ATOM 713 O O . VAL A 1 90 ? -5.539 -2.847 2.000 1.00 95.44 90 VAL A O 1
ATOM 716 N N . PHE A 1 91 ? -7.075 -1.797 0.777 1.00 95.25 91 PHE A N 1
ATOM 717 C CA . PHE A 1 91 ? -7.724 -1.168 1.926 1.00 95.25 91 PHE A CA 1
ATOM 718 C C . PHE A 1 91 ? -8.842 -2.022 2.527 1.00 95.25 91 PHE A C 1
ATOM 720 O O . PHE A 1 91 ? -9.314 -1.711 3.624 1.00 95.25 91 PHE A O 1
ATOM 727 N N . ALA A 1 92 ? -9.237 -3.116 1.869 1.00 93.25 92 ALA A N 1
ATOM 728 C CA . ALA A 1 92 ? -10.339 -3.971 2.305 1.00 93.25 92 ALA A CA 1
ATOM 729 C C . ALA A 1 92 ? -10.148 -4.514 3.733 1.00 93.25 92 ALA A C 1
ATOM 731 O O . ALA A 1 92 ? -11.117 -4.627 4.490 1.00 93.25 92 ALA A O 1
ATOM 732 N N . ILE A 1 93 ? -8.899 -4.774 4.143 1.00 93.44 93 ILE A N 1
ATOM 733 C CA . ILE A 1 93 ? -8.571 -5.252 5.493 1.00 93.44 93 ILE A CA 1
ATOM 734 C C . ILE A 1 93 ? -9.039 -4.287 6.598 1.00 93.44 93 ILE A C 1
ATOM 736 O O . ILE A 1 93 ? -9.374 -4.715 7.702 1.00 93.44 93 ILE A O 1
ATOM 740 N N . LEU A 1 94 ? -9.143 -2.986 6.311 1.00 92.19 94 LEU A N 1
ATOM 741 C CA . LEU A 1 94 ? -9.534 -1.965 7.289 1.00 92.19 94 LEU A CA 1
ATOM 742 C C . LEU A 1 94 ? -11.014 -2.045 7.679 1.00 92.19 94 LEU A C 1
ATOM 744 O O . LEU A 1 94 ? -11.402 -1.504 8.716 1.00 92.19 94 LEU A O 1
ATOM 748 N N . ASN A 1 95 ? -11.834 -2.770 6.919 1.00 89.44 95 ASN A N 1
ATOM 749 C CA . ASN A 1 95 ? -13.226 -3.036 7.282 1.00 89.44 95 ASN A CA 1
ATOM 750 C C . ASN A 1 95 ? -13.361 -4.165 8.317 1.00 89.44 95 ASN A C 1
ATOM 752 O O . ASN A 1 95 ? -14.418 -4.329 8.925 1.00 89.44 95 ASN A O 1
ATOM 756 N N . ILE A 1 96 ? -12.292 -4.922 8.576 1.00 89.62 96 ILE A N 1
ATOM 757 C CA . ILE A 1 96 ? -12.304 -6.015 9.549 1.00 89.62 96 ILE A CA 1
ATOM 758 C C . ILE A 1 96 ? -12.233 -5.446 10.970 1.00 89.62 96 ILE A C 1
ATOM 760 O O . ILE A 1 96 ? -11.416 -4.572 11.284 1.00 89.62 96 ILE A O 1
ATOM 764 N N . LYS A 1 97 ? -13.082 -5.956 11.867 1.00 87.62 97 LYS A N 1
ATOM 765 C CA . LYS A 1 97 ? -13.026 -5.652 13.303 1.00 87.62 97 LYS A CA 1
ATOM 766 C C . LYS A 1 97 ? -11.875 -6.431 13.942 1.00 87.62 97 LYS A C 1
ATOM 768 O O . LYS A 1 97 ? -12.052 -7.561 14.380 1.00 87.62 97 LYS A O 1
ATOM 773 N N . CYS A 1 98 ? -10.692 -5.828 13.971 1.00 88.25 98 CYS A N 1
ATOM 774 C CA . CYS A 1 98 ? -9.492 -6.411 14.560 1.00 88.25 98 CYS A CA 1
ATOM 775 C C . CYS A 1 98 ? -8.741 -5.347 15.362 1.00 88.25 98 CYS A C 1
ATOM 777 O O . CYS A 1 98 ? -8.407 -4.294 14.821 1.00 88.25 98 CYS A O 1
ATOM 779 N N . ALA A 1 99 ? -8.453 -5.637 16.634 1.00 89.94 99 ALA A N 1
ATOM 780 C CA . ALA A 1 99 ? -7.771 -4.701 17.528 1.00 89.94 99 ALA A CA 1
ATOM 781 C C . ALA A 1 99 ? -6.370 -4.317 17.025 1.00 89.94 99 ALA A C 1
ATOM 783 O O . ALA A 1 99 ? -5.965 -3.167 17.168 1.00 89.94 99 ALA A O 1
ATOM 784 N N . ALA A 1 100 ? -5.671 -5.247 16.366 1.00 88.12 100 ALA A N 1
ATOM 785 C CA . ALA A 1 100 ? -4.353 -4.999 15.782 1.00 88.12 100 ALA A CA 1
ATOM 786 C C . ALA A 1 100 ? -4.373 -3.946 14.658 1.00 88.12 100 ALA A C 1
ATOM 788 O O . ALA A 1 100 ? -3.340 -3.365 14.349 1.00 88.12 100 ALA A O 1
ATOM 789 N N . LEU A 1 101 ? -5.540 -3.673 14.062 1.00 93.00 101 LEU A N 1
ATOM 790 C CA . LEU A 1 101 ? -5.694 -2.671 13.005 1.00 93.00 101 LEU A CA 1
ATOM 791 C C . LEU A 1 101 ? -6.102 -1.295 13.538 1.00 93.00 101 LEU A C 1
ATOM 793 O O . LEU A 1 101 ? -6.145 -0.348 12.759 1.00 93.00 101 LEU A O 1
ATOM 797 N N . ASN A 1 102 ? -6.436 -1.161 14.825 1.00 92.38 102 ASN A N 1
ATOM 798 C CA . ASN A 1 102 ? -6.981 0.089 15.362 1.00 92.38 102 ASN A CA 1
ATOM 799 C C . ASN A 1 102 ? -5.988 1.248 15.233 1.00 92.38 102 ASN A C 1
ATOM 801 O O . ASN A 1 102 ? -6.355 2.305 14.726 1.00 92.38 102 ASN A O 1
ATOM 805 N N . SER A 1 103 ? -4.724 1.014 15.594 1.00 93.12 103 SER A N 1
ATOM 806 C CA . SER A 1 103 ? -3.650 2.005 15.461 1.00 93.12 1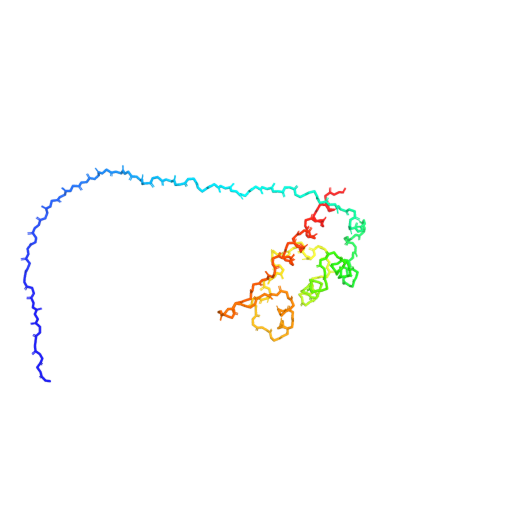03 SER A CA 1
ATOM 807 C C . SER A 1 103 ? -3.482 2.466 14.013 1.00 93.12 103 SER A C 1
ATOM 809 O O . SER A 1 103 ? -3.372 3.661 13.742 1.00 93.12 103 SER A O 1
ATOM 811 N N . LEU A 1 104 ? -3.517 1.533 13.060 1.00 95.06 104 LEU A N 1
ATOM 812 C CA . LEU A 1 104 ? -3.406 1.861 11.645 1.00 95.06 104 LEU A CA 1
ATOM 813 C C . LEU A 1 104 ? -4.629 2.648 11.154 1.00 95.06 104 LEU A C 1
ATOM 815 O O . LEU A 1 104 ? -4.473 3.661 10.473 1.00 95.06 104 LEU A O 1
ATOM 819 N N . LYS A 1 105 ? -5.845 2.236 11.535 1.00 95.00 105 LYS A N 1
ATOM 820 C CA . LYS A 1 105 ? -7.089 2.941 11.182 1.00 95.00 105 LYS A CA 1
ATOM 821 C C . LYS A 1 105 ? -7.088 4.382 11.679 1.00 95.00 105 LYS A C 1
ATOM 823 O O . LYS A 1 105 ? -7.507 5.263 10.939 1.00 95.00 105 LYS A O 1
ATOM 828 N N . GLU A 1 106 ? -6.585 4.648 12.879 1.00 93.12 106 GLU A N 1
ATOM 829 C CA . GLU A 1 106 ? -6.455 6.016 13.401 1.00 93.12 106 GLU A CA 1
ATOM 830 C C . GLU A 1 106 ? -5.515 6.882 12.544 1.00 93.12 106 GLU A C 1
ATOM 832 O O . GLU A 1 106 ? -5.765 8.073 12.337 1.00 93.12 106 GLU A O 1
ATOM 837 N N . LYS A 1 107 ? -4.466 6.283 11.964 1.00 94.12 107 LYS A N 1
ATOM 838 C CA . LYS A 1 107 ? -3.533 6.986 11.073 1.00 94.12 107 LYS A CA 1
ATOM 839 C C . LYS A 1 107 ? -4.136 7.269 9.696 1.00 94.12 107 LYS A C 1
ATOM 841 O O . LYS A 1 107 ? -3.988 8.386 9.190 1.00 94.12 107 LYS A O 1
ATOM 846 N N . ILE A 1 108 ? -4.791 6.289 9.068 1.00 95.94 108 ILE A N 1
ATOM 847 C CA . ILE A 1 108 ? -5.154 6.364 7.636 1.00 95.94 108 ILE A CA 1
ATOM 848 C C . ILE A 1 108 ? -6.640 6.549 7.352 1.00 95.94 108 ILE A C 1
ATOM 850 O O . ILE A 1 108 ? -6.985 6.896 6.223 1.00 95.94 108 ILE A O 1
ATOM 854 N N . CYS A 1 109 ? -7.511 6.373 8.341 1.00 95.62 109 CYS A N 1
ATOM 855 C CA . CYS A 1 109 ? -8.951 6.528 8.183 1.00 95.62 109 CYS A CA 1
ATOM 856 C C . CYS A 1 109 ? -9.480 7.766 8.914 1.00 95.62 109 CYS A C 1
ATOM 858 O O . CYS A 1 109 ? -8.843 8.343 9.794 1.00 95.62 109 CYS A O 1
ATOM 860 N N . LEU A 1 110 ? -10.681 8.167 8.519 1.00 93.38 110 LEU A N 1
ATOM 861 C CA . LEU A 1 110 ? -11.588 9.018 9.268 1.00 93.38 110 LEU A CA 1
ATOM 862 C C . LEU A 1 110 ? -12.697 8.120 9.809 1.00 93.38 110 LEU A C 1
ATOM 864 O O . LEU A 1 110 ? -13.215 7.272 9.079 1.00 93.38 110 LEU A O 1
ATOM 868 N N . LYS A 1 111 ? -13.035 8.283 11.085 1.00 92.00 111 LYS A N 1
ATOM 869 C CA . LYS A 1 111 ? -14.136 7.556 11.709 1.00 92.00 111 LYS A CA 1
ATOM 870 C C . LYS A 1 111 ? -15.420 8.370 11.545 1.00 92.00 111 LYS A C 1
ATOM 872 O O . LYS A 1 111 ? -15.437 9.547 11.890 1.00 92.00 111 LYS A O 1
ATOM 877 N N . SER A 1 112 ? -16.450 7.753 10.983 1.00 87.81 112 SER A N 1
ATOM 878 C CA . SER A 1 112 ? -17.806 8.298 10.900 1.00 87.81 112 SER A CA 1
ATOM 879 C C . SER A 1 112 ? -18.560 8.065 12.214 1.00 87.81 112 SER A C 1
ATOM 881 O O . SER A 1 112 ? -18.193 7.177 12.988 1.00 87.81 112 SER A O 1
ATOM 883 N N . ASP A 1 113 ? -19.627 8.831 12.442 1.00 89.94 113 ASP A N 1
ATOM 884 C CA . ASP A 1 113 ? -20.513 8.691 13.604 1.00 89.94 113 ASP A CA 1
ATOM 885 C C . ASP A 1 113 ? -21.169 7.297 13.678 1.00 89.94 113 ASP A C 1
ATOM 887 O O . ASP A 1 113 ? -21.426 6.796 14.769 1.00 89.94 113 ASP A O 1
ATOM 891 N N . ASP A 1 114 ? -21.336 6.624 12.533 1.00 87.94 114 ASP A N 1
ATOM 892 C CA . ASP A 1 114 ? -21.874 5.258 12.426 1.00 87.94 114 ASP A CA 1
ATOM 893 C C . ASP A 1 114 ? -20.818 4.154 12.666 1.00 87.94 114 ASP A C 1
ATOM 895 O O . ASP A 1 114 ? -20.985 3.010 12.240 1.00 87.94 114 ASP A O 1
ATOM 899 N N . ASP A 1 115 ? -19.680 4.485 13.285 1.00 81.75 115 ASP A N 1
ATOM 900 C CA . ASP A 1 115 ? -18.530 3.587 13.483 1.00 81.75 115 ASP A CA 1
ATOM 901 C C . ASP A 1 115 ? -17.914 3.029 12.176 1.00 81.75 115 ASP A C 1
ATOM 903 O O . ASP A 1 115 ? -17.137 2.066 12.191 1.00 81.75 115 ASP A O 1
ATOM 907 N N . LEU A 1 116 ? -18.201 3.656 11.030 1.00 86.69 116 LEU A N 1
ATOM 908 C CA . LEU A 1 116 ? -17.589 3.319 9.744 1.00 86.69 116 LEU A CA 1
ATOM 909 C C . LEU A 1 116 ? -16.228 4.004 9.585 1.00 86.69 116 LEU A C 1
ATOM 911 O O . LEU A 1 116 ? -16.059 5.178 9.914 1.00 86.69 116 LEU A O 1
ATOM 915 N N . TYR A 1 117 ? -15.257 3.278 9.033 1.00 90.69 117 TYR A N 1
ATOM 916 C CA . TYR A 1 117 ? -13.933 3.815 8.729 1.00 90.69 117 TYR A CA 1
ATOM 917 C C . TYR A 1 117 ? -13.828 4.154 7.245 1.00 90.69 117 TYR A C 1
ATOM 919 O O . TYR A 1 117 ? -13.982 3.291 6.385 1.00 90.69 117 TYR A O 1
ATOM 927 N N . ILE A 1 118 ? -13.522 5.412 6.946 1.00 92.38 118 ILE A N 1
ATOM 928 C CA . ILE A 1 118 ? -13.338 5.914 5.584 1.00 92.38 118 ILE A CA 1
ATOM 929 C C . ILE A 1 118 ? -11.857 6.211 5.384 1.00 92.38 118 ILE A C 1
ATOM 931 O O . ILE A 1 118 ? -11.298 7.059 6.075 1.00 92.38 118 ILE A O 1
ATOM 935 N N . VAL A 1 119 ? -11.203 5.544 4.434 1.00 95.00 119 VAL A N 1
ATOM 936 C CA . VAL A 1 119 ? -9.790 5.814 4.118 1.00 95.00 119 VAL A CA 1
ATOM 937 C C . VAL A 1 119 ? -9.629 7.255 3.636 1.00 95.00 119 VAL A C 1
ATOM 939 O O . VAL A 1 119 ? -10.360 7.709 2.754 1.00 95.00 119 VAL A O 1
ATOM 942 N N . LYS A 1 120 ? -8.642 7.973 4.185 1.00 95.25 120 LYS A N 1
ATOM 943 C CA . LYS A 1 120 ? -8.314 9.346 3.783 1.00 95.25 120 LYS A CA 1
ATOM 944 C C . LYS A 1 120 ? -8.060 9.388 2.265 1.00 95.25 120 LYS A C 1
ATOM 946 O O . LYS A 1 120 ? -7.169 8.678 1.790 1.00 95.25 120 LYS A O 1
ATOM 951 N N . PRO A 1 121 ? -8.768 10.241 1.494 1.00 94.31 121 PRO A N 1
ATOM 952 C CA . PRO A 1 121 ? -8.661 10.260 0.032 1.00 94.31 121 PRO A CA 1
ATOM 953 C C . PRO A 1 121 ? -7.235 10.460 -0.497 1.00 94.31 121 PRO A C 1
ATOM 955 O O . PRO A 1 121 ? -6.878 9.889 -1.526 1.00 94.31 121 PRO A O 1
ATOM 958 N N . GLY A 1 122 ? -6.405 11.223 0.223 1.00 94.69 122 GLY A N 1
ATOM 959 C CA . GLY A 1 122 ? -4.994 11.423 -0.118 1.00 94.69 122 GLY A CA 1
ATOM 960 C C . GLY A 1 122 ? -4.183 10.125 -0.092 1.00 94.69 122 GLY A C 1
ATOM 961 O O . GLY A 1 122 ? -3.469 9.842 -1.047 1.00 94.69 122 GLY A O 1
ATOM 962 N N . ILE A 1 123 ? -4.361 9.292 0.939 1.00 94.69 123 ILE A N 1
ATOM 963 C CA . ILE A 1 123 ? -3.673 7.995 1.054 1.00 94.69 123 ILE A CA 1
ATOM 964 C C . ILE A 1 123 ? -4.101 7.063 -0.080 1.00 94.69 123 ILE A C 1
ATOM 966 O O . ILE A 1 123 ? -3.256 6.474 -0.751 1.00 94.69 123 ILE A O 1
ATOM 970 N N . LYS A 1 124 ? -5.411 6.980 -0.345 1.00 95.12 124 LYS A N 1
ATOM 971 C CA . LYS A 1 124 ? -5.947 6.167 -1.445 1.00 95.12 124 LYS A CA 1
ATOM 972 C C . LYS A 1 124 ? -5.398 6.617 -2.801 1.00 95.12 124 LYS A C 1
ATOM 974 O O . LYS A 1 124 ? -4.993 5.790 -3.609 1.00 95.12 124 LYS A O 1
ATOM 979 N N . SER A 1 125 ? -5.346 7.927 -3.034 1.00 94.81 125 SER A N 1
ATOM 980 C CA . SER A 1 125 ? -4.835 8.497 -4.284 1.00 94.81 125 SER A CA 1
ATOM 981 C C . SER A 1 125 ? -3.343 8.224 -4.477 1.00 94.81 125 SER A C 1
ATOM 983 O O . SER A 1 125 ? -2.941 7.864 -5.579 1.00 94.81 125 SER A O 1
ATOM 985 N N . LEU A 1 126 ? -2.536 8.355 -3.420 1.00 95.44 126 LEU A N 1
ATOM 986 C CA . LEU A 1 126 ? -1.098 8.076 -3.468 1.00 95.44 126 LEU A CA 1
ATOM 987 C C . LEU A 1 126 ? -0.806 6.590 -3.693 1.00 95.44 126 LEU A C 1
ATOM 989 O O . LEU A 1 126 ? 0.070 6.268 -4.489 1.00 95.44 126 LEU A O 1
ATOM 993 N N . MET A 1 127 ? -1.555 5.688 -3.049 1.00 96.50 127 MET A N 1
ATOM 994 C CA . MET A 1 127 ? -1.397 4.249 -3.275 1.00 96.50 127 MET A CA 1
ATOM 995 C C . MET A 1 127 ? -1.776 3.865 -4.709 1.00 96.50 127 MET A C 1
ATOM 997 O O . MET A 1 127 ? -1.020 3.172 -5.379 1.00 96.50 127 MET A O 1
ATOM 1001 N N . ASN A 1 128 ? -2.899 4.380 -5.220 1.00 94.75 128 ASN A N 1
ATOM 1002 C CA . ASN A 1 128 ? -3.297 4.146 -6.609 1.00 94.75 128 ASN A CA 1
ATOM 1003 C C . ASN A 1 128 ? -2.247 4.675 -7.592 1.00 94.75 128 ASN A C 1
ATOM 1005 O O . ASN A 1 128 ? -1.891 3.985 -8.541 1.00 94.75 128 ASN A O 1
ATOM 1009 N N . TYR A 1 129 ? -1.720 5.876 -7.343 1.00 94.56 129 TYR A N 1
ATOM 1010 C CA . TYR A 1 129 ? -0.634 6.439 -8.140 1.00 94.56 129 TYR A CA 1
ATOM 1011 C C . TYR A 1 129 ? 0.623 5.559 -8.103 1.00 94.56 129 TYR A C 1
ATOM 1013 O O . TYR A 1 129 ? 1.248 5.341 -9.136 1.00 94.56 129 TYR A O 1
ATOM 1021 N N . PHE A 1 130 ? 0.981 5.013 -6.941 1.00 95.88 130 PHE A N 1
ATOM 1022 C CA . PHE A 1 130 ? 2.104 4.088 -6.820 1.00 95.88 130 PHE A CA 1
ATOM 1023 C C . PHE A 1 130 ? 1.885 2.799 -7.627 1.00 95.88 130 PHE A C 1
ATOM 1025 O O . PHE A 1 130 ? 2.781 2.396 -8.365 1.00 95.88 130 PHE A O 1
ATOM 1032 N N . CYS A 1 131 ? 0.688 2.205 -7.587 1.00 95.69 131 CYS A N 1
ATOM 1033 C CA . CYS A 1 131 ? 0.355 1.061 -8.439 1.00 95.69 131 CYS A CA 1
ATOM 1034 C C . CYS A 1 131 ? 0.427 1.415 -9.935 1.00 95.69 131 CYS A C 1
ATOM 1036 O O . CYS A 1 131 ? 0.997 0.655 -10.712 1.00 95.69 131 CYS A O 1
ATOM 1038 N N . GLU A 1 132 ? -0.086 2.583 -10.341 1.00 94.06 132 GLU A N 1
ATOM 1039 C CA . GLU A 1 132 ? 0.021 3.081 -11.723 1.00 94.06 132 GLU A CA 1
ATOM 1040 C C . GLU A 1 132 ? 1.489 3.232 -12.168 1.00 94.06 132 GLU A C 1
ATOM 1042 O O . GLU A 1 132 ? 1.818 2.923 -13.315 1.00 94.06 132 GLU A O 1
ATOM 1047 N N . LEU A 1 133 ? 2.381 3.685 -11.276 1.00 94.12 133 LEU A N 1
ATOM 1048 C CA . LEU A 1 133 ? 3.819 3.767 -11.551 1.00 94.12 133 LEU A CA 1
ATOM 1049 C C . LEU A 1 133 ? 4.440 2.385 -11.771 1.00 94.12 133 LEU A C 1
ATOM 1051 O O . LEU A 1 133 ? 5.204 2.229 -12.720 1.00 94.12 133 LEU A O 1
ATOM 1055 N N . ILE A 1 134 ? 4.119 1.403 -10.919 1.00 94.94 134 ILE A N 1
ATOM 1056 C CA . ILE A 1 134 ? 4.649 0.037 -11.047 1.00 94.94 134 ILE A CA 1
ATOM 1057 C C . ILE A 1 134 ? 4.175 -0.586 -12.361 1.00 94.94 134 ILE A C 1
ATOM 1059 O O . ILE A 1 134 ? 5.003 -1.091 -13.110 1.00 94.94 134 ILE A O 1
ATOM 1063 N N . ILE A 1 135 ? 2.875 -0.507 -12.667 1.00 94.50 135 ILE A N 1
ATOM 1064 C CA . ILE A 1 135 ? 2.308 -1.063 -13.907 1.00 94.50 135 ILE A CA 1
ATOM 1065 C C . ILE A 1 135 ? 3.015 -0.464 -15.121 1.00 94.50 135 ILE A C 1
ATOM 1067 O O . ILE A 1 135 ? 3.492 -1.190 -15.982 1.00 94.50 135 ILE A O 1
ATOM 1071 N N . LYS A 1 136 ? 3.165 0.863 -15.162 1.00 93.12 136 LYS A N 1
ATOM 1072 C CA . LYS A 1 136 ? 3.854 1.505 -16.281 1.00 93.12 136 LYS A CA 1
ATOM 1073 C C . LYS A 1 136 ? 5.323 1.086 -16.387 1.00 93.12 136 LYS A C 1
ATOM 1075 O O . LYS A 1 136 ? 5.810 0.928 -17.496 1.00 93.12 136 LYS A O 1
ATOM 1080 N N . LYS A 1 137 ? 6.022 0.917 -15.261 1.00 92.69 137 LYS A N 1
ATOM 1081 C CA . LYS A 1 137 ? 7.417 0.452 -15.243 1.00 92.69 137 LYS A CA 1
ATOM 1082 C C . LYS A 1 137 ? 7.548 -1.000 -15.719 1.00 92.69 137 LYS A C 1
ATOM 1084 O O . LYS A 1 137 ? 8.609 -1.368 -16.195 1.00 92.69 137 LYS A O 1
ATOM 1089 N N . GLN A 1 138 ? 6.496 -1.808 -15.585 1.00 90.44 138 GLN A N 1
ATOM 1090 C CA . GLN A 1 138 ? 6.451 -3.181 -16.096 1.00 90.44 138 GLN A CA 1
ATOM 1091 C C . GLN A 1 138 ? 6.354 -3.233 -17.628 1.00 90.44 138 GLN A C 1
ATOM 1093 O O . GLN A 1 138 ? 6.831 -4.189 -1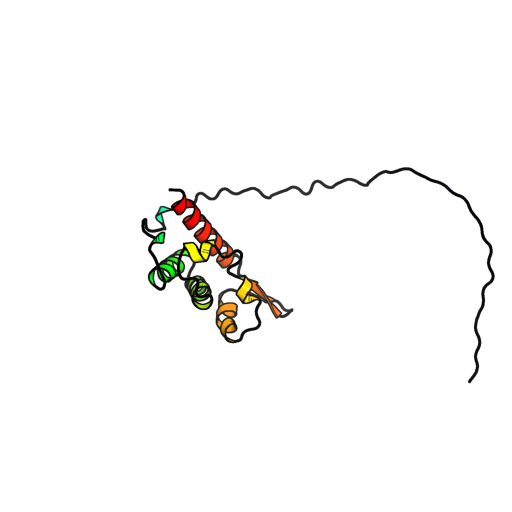8.234 1.00 90.44 138 GLN A O 1
ATOM 1098 N N . ASP A 1 139 ? 5.723 -2.221 -18.229 1.00 87.50 139 ASP A N 1
ATOM 1099 C CA . ASP A 1 139 ? 5.529 -2.101 -19.678 1.00 87.50 139 ASP A CA 1
ATOM 1100 C C . ASP A 1 139 ? 6.732 -1.454 -20.409 1.00 87.50 139 ASP A C 1
ATOM 1102 O O . ASP A 1 139 ? 6.743 -1.426 -21.643 1.00 87.50 139 ASP A O 1
ATOM 1106 N N . GLU A 1 140 ? 7.702 -0.895 -19.670 1.00 83.94 140 GLU A N 1
ATOM 1107 C CA . GLU A 1 140 ? 8.957 -0.307 -20.186 1.00 83.94 140 GLU A CA 1
ATOM 1108 C C . GLU A 1 140 ? 10.028 -1.379 -20.449 1.00 83.94 140 GLU A C 1
ATOM 1110 O O . GLU A 1 140 ? 10.651 -1.313 -21.537 1.00 83.94 140 GLU A O 1
#